Protein AF-H1KVM7-F1 (afdb_monomer_lite)

Sequence (87 aa):
MLAALTALQQADTAFPSGSFAFSNGLEGLVAENPAFDEAALARTVAAALRFRWAETDRVALILAHRAGGAIERLAAIDAAVEAASLA

InterPro domains:
  IPR038277 UreF domain superfamily [G3DSA:1.10.4190.10] (2-87)

Structure (mmCIF, N/CA/C/O backbone):
data_AF-H1KVM7-F1
#
_entry.id   AF-H1KVM7-F1
#
loop_
_atom_site.group_PDB
_atom_site.id
_atom_site.type_symbol
_atom_site.label_atom_id
_atom_site.label_alt_id
_atom_site.label_comp_id
_atom_site.label_asym_id
_atom_site.label_entity_id
_atom_site.label_seq_id
_atom_site.pdbx_PDB_ins_code
_atom_site.Cartn_x
_atom_site.Cartn_y
_atom_site.Cartn_z
_atom_site.occupancy
_atom_site.B_iso_or_equiv
_atom_site.auth_seq_id
_atom_site.auth_comp_id
_atom_site.auth_asym_id
_atom_site.auth_atom_id
_atom_site.pdbx_PDB_model_num
ATOM 1 N N . MET A 1 1 ? -23.791 12.222 0.545 1.00 83.81 1 MET A N 1
ATOM 2 C CA . MET A 1 1 ? -22.858 13.129 -0.161 1.00 83.81 1 MET A CA 1
ATOM 3 C C . MET A 1 1 ? -21.544 13.301 0.593 1.00 83.81 1 MET A C 1
ATOM 5 O O . MET A 1 1 ? -20.514 13.056 -0.014 1.00 83.81 1 MET A O 1
ATOM 9 N N . LEU A 1 2 ? -21.559 13.616 1.898 1.00 95.31 2 LEU A N 1
ATOM 10 C CA . LEU A 1 2 ? -20.332 13.803 2.691 1.00 95.31 2 LEU A CA 1
ATOM 11 C C . LEU A 1 2 ? -19.347 12.624 2.593 1.00 95.31 2 LEU A C 1
ATOM 13 O O . LEU A 1 2 ? -18.201 12.838 2.233 1.00 95.31 2 LEU A O 1
ATOM 17 N N . ALA A 1 3 ? -19.814 11.386 2.784 1.00 93.94 3 ALA A N 1
ATOM 18 C CA . ALA A 1 3 ? -18.959 10.196 2.693 1.00 93.94 3 ALA A CA 1
ATOM 19 C C . ALA A 1 3 ? -18.234 10.045 1.340 1.00 93.94 3 ALA A C 1
ATOM 21 O O . ALA A 1 3 ? -17.088 9.613 1.306 1.00 93.94 3 ALA A O 1
ATOM 22 N N . ALA A 1 4 ? -18.873 10.431 0.229 1.00 95.81 4 ALA A N 1
ATOM 23 C CA . ALA A 1 4 ? -18.256 10.362 -1.095 1.00 95.81 4 ALA A CA 1
ATOM 24 C C . ALA A 1 4 ? -17.173 11.437 -1.269 1.00 95.81 4 ALA A C 1
ATOM 26 O O . ALA A 1 4 ? -16.104 11.152 -1.793 1.00 95.81 4 ALA A O 1
ATOM 27 N N . LEU A 1 5 ? -17.424 12.655 -0.781 1.00 96.94 5 LEU A N 1
ATOM 28 C CA . LEU A 1 5 ? -16.433 13.733 -0.801 1.00 96.94 5 LEU A CA 1
ATOM 29 C C . LEU A 1 5 ? -15.243 13.421 0.112 1.00 96.94 5 LEU A C 1
ATOM 31 O O . LEU A 1 5 ? -14.109 13.674 -0.272 1.00 96.94 5 LEU A O 1
ATOM 35 N N . THR A 1 6 ? -15.481 12.817 1.278 1.00 95.50 6 THR A N 1
ATOM 36 C CA . THR A 1 6 ? -14.410 12.347 2.166 1.00 95.50 6 THR A CA 1
ATOM 37 C C . THR A 1 6 ? -13.577 11.253 1.504 1.00 95.50 6 THR A C 1
ATOM 39 O O . THR A 1 6 ? -12.356 11.327 1.545 1.00 95.50 6 THR A O 1
ATOM 42 N N . ALA A 1 7 ? -14.210 10.284 0.834 1.00 93.38 7 ALA A N 1
ATOM 43 C CA . ALA A 1 7 ? -13.481 9.257 0.093 1.00 93.38 7 ALA A CA 1
ATOM 44 C C . ALA A 1 7 ? -12.600 9.864 -1.013 1.00 93.38 7 ALA A C 1
ATOM 46 O O . ALA A 1 7 ? -11.450 9.461 -1.160 1.00 93.38 7 ALA A O 1
ATOM 47 N N . LEU A 1 8 ? -13.105 10.863 -1.748 1.00 95.00 8 LEU A N 1
ATOM 48 C CA . LEU A 1 8 ? -12.306 11.593 -2.738 1.00 95.00 8 LEU A CA 1
ATOM 49 C C . LEU A 1 8 ? -11.145 12.351 -2.086 1.00 95.00 8 LEU A C 1
ATOM 51 O O . LEU A 1 8 ? -10.027 12.265 -2.574 1.00 95.00 8 LEU A O 1
ATOM 55 N N . GLN A 1 9 ? -11.385 13.033 -0.964 1.00 94.50 9 GLN A N 1
ATOM 56 C CA . GLN A 1 9 ? -10.343 13.752 -0.229 1.00 94.50 9 GLN A CA 1
ATOM 57 C C . GLN A 1 9 ? -9.227 12.816 0.257 1.00 94.50 9 GLN A C 1
ATOM 59 O O . GLN A 1 9 ? -8.061 13.190 0.221 1.00 94.50 9 GLN A O 1
ATOM 64 N N . GLN A 1 10 ? -9.571 11.608 0.708 1.00 91.12 10 GLN A N 1
ATOM 65 C CA . GLN A 1 10 ? -8.593 10.607 1.148 1.00 91.12 10 GLN A CA 1
ATOM 66 C C . GLN A 1 10 ? -7.834 9.955 -0.016 1.00 91.12 10 GLN A C 1
ATOM 68 O O . GLN A 1 10 ? -6.729 9.466 0.187 1.00 91.12 10 GLN A O 1
ATOM 73 N N . ALA A 1 11 ? -8.425 9.921 -1.213 1.00 90.44 11 ALA A N 1
ATOM 74 C CA . ALA A 1 11 ? -7.808 9.371 -2.421 1.00 90.44 11 ALA A CA 1
ATOM 75 C C . ALA A 1 11 ? -6.970 10.401 -3.202 1.00 90.44 11 ALA A C 1
ATOM 77 O O . ALA A 1 11 ? -6.335 10.045 -4.195 1.00 90.44 11 ALA A O 1
ATOM 78 N N . ASP A 1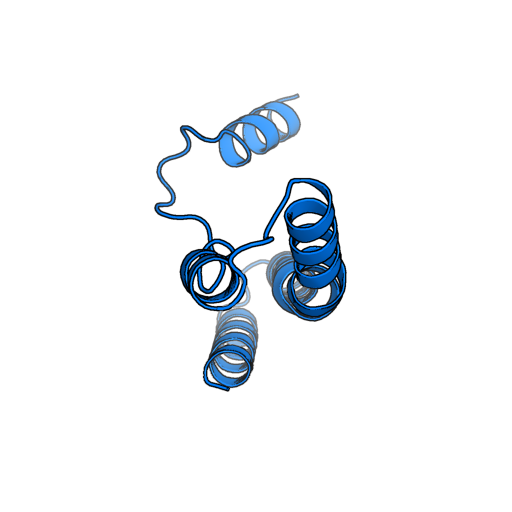 12 ? -6.993 11.668 -2.791 1.00 92.25 12 ASP A N 1
ATOM 79 C CA . ASP A 1 12 ? -6.254 12.745 -3.438 1.00 92.25 12 ASP A CA 1
ATOM 80 C C . ASP A 1 12 ? -4.743 12.581 -3.216 1.00 92.25 12 ASP A C 1
ATOM 82 O O . ASP A 1 12 ? -4.283 12.343 -2.100 1.00 92.25 12 ASP A O 1
ATOM 86 N N . THR A 1 13 ? -3.948 12.763 -4.271 1.00 88.75 13 THR A N 1
ATOM 87 C CA . THR A 1 13 ? -2.479 12.729 -4.193 1.00 88.75 13 THR A CA 1
ATOM 88 C C . THR A 1 13 ? -1.886 13.815 -3.291 1.00 88.75 13 THR A C 1
ATOM 90 O O . THR A 1 13 ? -0.757 13.674 -2.834 1.00 88.75 13 THR A O 1
ATOM 93 N N . ALA A 1 14 ? -2.625 14.898 -3.034 1.0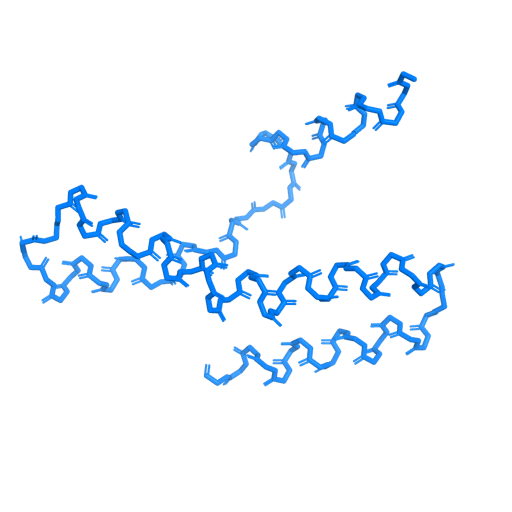0 90.50 14 ALA A N 1
ATOM 94 C CA . ALA A 1 14 ? -2.248 15.953 -2.101 1.00 90.50 14 ALA A CA 1
ATOM 95 C C . ALA A 1 14 ? -2.621 15.633 -0.640 1.00 90.50 14 ALA A C 1
ATOM 97 O O . ALA A 1 14 ? -2.313 16.429 0.253 1.00 90.50 14 ALA A O 1
ATOM 98 N N . PHE A 1 15 ? -3.283 14.500 -0.365 1.00 90.75 15 PHE A N 1
ATOM 99 C CA . PHE A 1 15 ? -3.575 14.078 1.002 1.00 90.75 15 PHE A CA 1
ATOM 100 C C . PHE A 1 15 ? -2.259 13.795 1.753 1.00 90.75 15 PHE A C 1
ATOM 102 O O . PHE A 1 15 ? -1.422 13.038 1.260 1.00 90.75 15 PHE A O 1
ATOM 109 N N . PRO A 1 16 ? -2.031 14.382 2.944 1.00 88.88 16 PRO A N 1
ATOM 110 C CA . PRO A 1 16 ? -0.728 14.354 3.608 1.00 88.88 16 PRO A CA 1
ATOM 111 C C . PRO A 1 16 ? -0.478 13.035 4.364 1.00 88.88 16 PRO A C 1
ATOM 113 O O . PRO A 1 16 ? -0.219 13.040 5.566 1.00 88.88 16 PRO A O 1
ATOM 116 N N . SER A 1 17 ? -0.560 11.894 3.675 1.00 84.50 17 SER A N 1
ATOM 117 C CA . SER A 1 17 ? -0.287 10.561 4.238 1.00 84.50 17 SER A CA 1
ATOM 118 C C . SER A 1 17 ? 1.175 10.118 4.130 1.00 84.50 17 SER A C 1
ATOM 120 O O . SER A 1 17 ? 1.539 9.111 4.731 1.00 84.50 17 SER A O 1
ATOM 122 N N . GLY A 1 18 ? 2.017 10.845 3.387 1.00 77.06 18 GLY A N 1
ATOM 123 C CA . GLY A 1 18 ? 3.409 10.465 3.114 1.00 77.06 18 GLY A CA 1
ATOM 124 C C . GLY A 1 18 ? 3.590 9.721 1.782 1.00 77.06 18 GLY A C 1
ATOM 125 O O . GLY A 1 18 ? 2.742 9.816 0.899 1.00 77.06 18 GLY A O 1
ATOM 126 N N . SER A 1 19 ? 4.726 9.028 1.623 1.00 65.81 19 SER A N 1
ATOM 127 C CA . SER A 1 19 ? 5.092 8.325 0.379 1.00 65.81 19 SER A CA 1
ATOM 128 C C . SER A 1 19 ? 4.226 7.084 0.115 1.00 65.81 19 SER A C 1
ATOM 130 O O . SER A 1 19 ? 3.743 6.438 1.043 1.00 65.81 19 SER A O 1
ATOM 132 N N . PHE A 1 20 ? 4.059 6.728 -1.161 1.00 65.69 20 PHE A N 1
ATOM 133 C CA . PHE A 1 20 ? 3.241 5.598 -1.607 1.00 65.69 20 PHE A CA 1
ATOM 134 C C . PHE A 1 20 ? 3.951 4.252 -1.394 1.00 65.69 20 PHE A C 1
ATOM 136 O O . PHE A 1 20 ? 5.097 4.071 -1.798 1.00 65.69 20 PHE A O 1
ATOM 143 N N . ALA A 1 21 ? 3.235 3.266 -0.844 1.00 64.38 21 ALA A N 1
ATOM 144 C CA . ALA A 1 21 ? 3.763 1.951 -0.453 1.00 64.38 21 ALA A CA 1
ATOM 145 C C . ALA A 1 21 ? 4.256 1.042 -1.608 1.00 64.38 21 ALA A C 1
ATOM 147 O O . ALA A 1 21 ? 4.700 -0.074 -1.359 1.00 64.38 21 ALA A O 1
ATOM 148 N N . PHE A 1 22 ? 4.192 1.497 -2.864 1.00 74.12 22 PHE A N 1
ATOM 149 C CA . PHE A 1 22 ? 4.452 0.679 -4.057 1.00 74.12 22 PHE A CA 1
ATOM 150 C C . PHE A 1 22 ? 5.613 1.169 -4.932 1.00 74.12 22 PHE A C 1
ATOM 152 O O . PHE A 1 22 ? 5.878 0.557 -5.963 1.00 74.12 22 PHE A O 1
ATOM 159 N N . SER A 1 23 ? 6.304 2.255 -4.565 1.00 71.94 23 SER A N 1
ATOM 160 C CA . SER A 1 23 ? 7.488 2.700 -5.319 1.00 71.94 23 SER A CA 1
ATOM 161 C C . SER A 1 23 ? 8.724 1.849 -5.025 1.00 71.94 23 SER A C 1
ATOM 163 O O . SER A 1 23 ? 9.609 1.750 -5.867 1.00 71.94 23 SER A O 1
ATOM 165 N N . ASN A 1 24 ? 8.771 1.207 -3.853 1.00 70.50 24 ASN A N 1
ATOM 166 C CA . ASN A 1 24 ? 9.910 0.408 -3.414 1.00 70.50 24 ASN A CA 1
ATOM 167 C C . ASN A 1 24 ? 10.220 -0.711 -4.420 1.00 70.50 24 ASN A C 1
ATOM 169 O O . ASN A 1 24 ? 9.432 -1.638 -4.600 1.00 70.50 24 ASN A O 1
ATOM 173 N N . GLY A 1 25 ? 11.389 -0.617 -5.055 1.00 82.44 25 GLY A N 1
ATOM 174 C CA . GLY A 1 25 ? 11.909 -1.620 -5.984 1.00 82.44 25 GLY A CA 1
ATOM 175 C C . GLY A 1 25 ? 11.808 -1.234 -7.459 1.00 82.44 25 GLY A C 1
ATOM 176 O O . GLY A 1 25 ? 12.480 -1.863 -8.275 1.00 82.44 25 GLY A O 1
ATOM 177 N N . LEU A 1 26 ? 11.061 -0.183 -7.824 1.00 88.75 26 LEU A N 1
ATOM 178 C CA . LEU A 1 26 ? 10.999 0.269 -9.217 1.00 88.75 26 LEU A CA 1
ATOM 179 C C . LEU A 1 26 ? 12.361 0.782 -9.699 1.00 88.75 26 LEU A C 1
ATOM 181 O O . LEU A 1 26 ? 12.786 0.447 -10.802 1.00 88.75 26 LEU A O 1
ATOM 185 N N . GLU A 1 27 ? 13.071 1.538 -8.859 1.00 90.12 27 GLU A N 1
ATOM 186 C CA . GLU A 1 27 ? 14.417 2.028 -9.159 1.00 90.12 27 GLU A CA 1
ATOM 187 C C . GLU A 1 27 ? 15.398 0.870 -9.381 1.00 90.12 27 GLU A C 1
ATOM 189 O O . GLU A 1 27 ? 16.229 0.936 -10.285 1.00 90.12 27 GLU A O 1
ATOM 194 N N . GLY A 1 28 ? 15.264 -0.215 -8.608 1.00 91.19 28 GLY A N 1
ATOM 195 C CA . GLY A 1 28 ? 16.052 -1.438 -8.775 1.00 91.19 28 GLY A CA 1
ATOM 196 C C . GLY A 1 28 ? 15.761 -2.138 -10.103 1.00 91.19 28 GLY A C 1
ATOM 197 O O . GLY A 1 28 ? 16.684 -2.442 -10.852 1.00 91.19 28 GLY A O 1
ATOM 198 N N . LEU A 1 29 ? 14.481 -2.306 -10.451 1.00 91.88 29 LEU A N 1
ATOM 199 C CA . LEU A 1 29 ? 14.073 -2.913 -11.724 1.00 91.88 29 LEU A CA 1
ATOM 200 C C . LEU A 1 29 ? 14.578 -2.127 -12.942 1.00 91.88 29 LEU A C 1
ATOM 202 O O . LEU A 1 29 ? 14.962 -2.731 -13.943 1.00 91.88 29 LEU A O 1
ATOM 206 N N . VAL A 1 30 ? 14.591 -0.794 -12.867 1.00 93.81 30 VAL A N 1
ATOM 207 C CA . VAL A 1 30 ? 15.151 0.064 -13.924 1.00 93.81 30 VAL A CA 1
ATOM 208 C C . VAL A 1 30 ? 16.674 -0.059 -13.978 1.00 93.81 30 VAL A C 1
ATOM 210 O O . VAL A 1 30 ? 17.240 -0.156 -15.065 1.00 93.81 30 VAL A O 1
ATOM 213 N N . ALA A 1 31 ? 17.345 -0.080 -12.824 1.00 94.00 31 ALA A N 1
ATOM 214 C CA . ALA A 1 31 ? 18.797 -0.219 -12.760 1.00 94.00 31 ALA A CA 1
ATOM 215 C C . ALA A 1 31 ? 19.288 -1.565 -13.328 1.00 94.00 31 ALA A C 1
ATOM 217 O O . ALA A 1 31 ? 20.334 -1.612 -13.976 1.00 94.00 31 ALA A O 1
ATOM 218 N N . GLU A 1 32 ? 18.535 -2.647 -13.116 1.00 94.94 32 GLU A N 1
ATOM 219 C CA . GLU A 1 32 ? 18.875 -3.994 -13.594 1.00 94.94 32 GLU A CA 1
ATOM 220 C C . GLU A 1 32 ? 18.493 -4.242 -15.059 1.00 94.94 32 GLU A C 1
ATOM 222 O O . GLU A 1 32 ? 19.103 -5.083 -15.723 1.00 94.94 32 GLU A O 1
ATOM 227 N N . ASN A 1 33 ? 17.507 -3.511 -15.588 1.00 93.56 33 ASN A N 1
ATOM 228 C CA . ASN A 1 33 ? 17.042 -3.655 -16.963 1.00 93.56 33 ASN A CA 1
ATOM 229 C C . ASN A 1 33 ? 17.177 -2.338 -17.753 1.00 93.56 33 ASN A C 1
ATOM 231 O O . ASN A 1 33 ? 16.246 -1.534 -17.776 1.00 93.56 33 ASN A O 1
ATOM 235 N N . PRO A 1 34 ? 18.270 -2.148 -18.516 1.00 92.31 34 PRO A N 1
ATOM 236 C CA . PRO A 1 34 ? 18.452 -0.977 -19.380 1.00 92.31 34 PRO A CA 1
ATOM 237 C C . PRO A 1 34 ? 17.377 -0.795 -20.465 1.00 92.31 34 PRO A C 1
ATOM 239 O O . PRO A 1 34 ? 17.269 0.285 -21.040 1.00 92.31 34 PRO A O 1
ATOM 242 N N . ALA A 1 35 ? 16.598 -1.839 -20.767 1.00 95.56 35 ALA A N 1
ATOM 243 C CA . ALA A 1 35 ? 15.475 -1.805 -21.701 1.00 95.56 35 ALA A CA 1
ATOM 244 C C . ALA A 1 35 ? 14.115 -1.668 -20.987 1.00 95.56 35 ALA A C 1
ATOM 246 O O . ALA A 1 35 ? 13.081 -2.019 -21.556 1.00 95.56 35 ALA A O 1
ATOM 247 N N . PHE A 1 36 ? 14.096 -1.213 -19.729 1.00 96.38 36 PHE A N 1
ATOM 248 C CA . PHE A 1 36 ? 12.860 -0.966 -18.997 1.00 96.38 36 PHE A CA 1
ATOM 249 C C . PHE A 1 36 ? 12.061 0.156 -19.671 1.00 96.38 36 PHE A C 1
ATOM 251 O O . PHE A 1 36 ? 12.459 1.320 -19.670 1.00 96.38 36 PHE A O 1
ATOM 258 N N . ASP A 1 37 ? 10.926 -0.212 -20.255 1.00 96.12 37 ASP A N 1
ATOM 259 C CA . ASP A 1 37 ? 10.057 0.659 -21.037 1.00 96.12 37 ASP A CA 1
ATOM 260 C C . ASP A 1 37 ? 8.657 0.785 -20.410 1.00 96.12 37 ASP A C 1
ATOM 262 O O . ASP A 1 37 ? 8.365 0.258 -19.333 1.00 96.12 37 ASP A O 1
ATOM 266 N N . GLU A 1 38 ? 7.757 1.491 -21.096 1.00 96.50 38 GLU A N 1
ATOM 267 C CA . GLU A 1 38 ? 6.363 1.653 -20.671 1.00 96.50 38 GLU A CA 1
ATOM 268 C C . GLU A 1 38 ? 5.649 0.304 -20.486 1.00 96.50 38 GLU A C 1
ATOM 270 O O . GLU A 1 38 ? 4.901 0.109 -19.526 1.00 96.50 38 GLU A O 1
ATOM 275 N N . ALA A 1 39 ? 5.908 -0.663 -21.370 1.00 97.12 39 ALA A N 1
ATOM 276 C CA . ALA A 1 39 ? 5.302 -1.983 -21.281 1.00 97.12 39 ALA A CA 1
ATOM 277 C C . ALA A 1 39 ? 5.821 -2.760 -20.060 1.00 97.12 39 ALA A C 1
ATOM 279 O O . ALA A 1 39 ? 5.053 -3.483 -19.418 1.00 97.12 39 ALA A O 1
ATOM 280 N N . ALA A 1 40 ? 7.105 -2.621 -19.721 1.00 95.62 40 ALA A N 1
ATOM 281 C CA . ALA A 1 40 ? 7.681 -3.157 -18.495 1.00 95.62 40 ALA A CA 1
ATOM 282 C C . ALA A 1 40 ? 7.044 -2.517 -17.260 1.00 95.62 40 ALA A C 1
ATOM 284 O O . ALA A 1 40 ? 6.602 -3.250 -16.376 1.00 95.62 40 ALA A O 1
ATOM 285 N N . LEU A 1 41 ? 6.886 -1.189 -17.240 1.00 94.62 41 LEU A N 1
ATOM 286 C CA . LEU A 1 41 ? 6.200 -0.486 -16.156 1.00 94.62 41 LEU A CA 1
ATOM 287 C C . LEU A 1 41 ? 4.763 -0.986 -15.972 1.00 94.62 41 LEU A C 1
ATOM 289 O O . LEU A 1 41 ? 4.369 -1.329 -14.858 1.00 94.62 41 LEU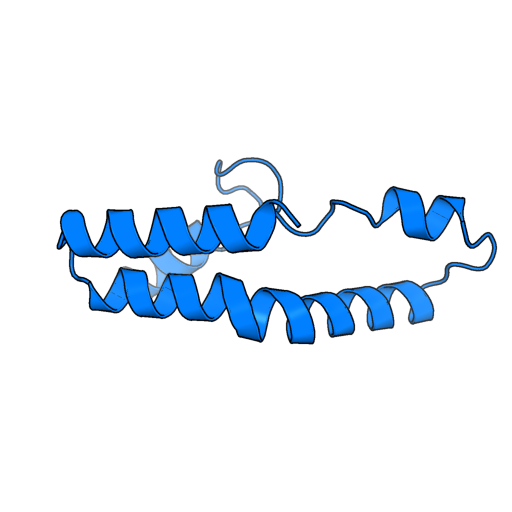 A O 1
ATOM 293 N N . ALA A 1 42 ? 3.993 -1.095 -17.056 1.00 96.00 42 ALA A N 1
ATOM 294 C CA . ALA A 1 42 ? 2.620 -1.589 -17.008 1.00 96.00 42 ALA A CA 1
ATOM 295 C C . ALA A 1 42 ? 2.537 -3.017 -16.439 1.00 96.00 42 ALA A C 1
ATOM 297 O O . ALA A 1 42 ? 1.657 -3.312 -15.625 1.00 96.00 42 ALA A O 1
ATOM 298 N N . ARG A 1 43 ? 3.475 -3.902 -16.812 1.00 95.44 43 ARG A N 1
ATOM 299 C CA . ARG A 1 43 ? 3.567 -5.258 -16.243 1.00 95.44 43 ARG A CA 1
ATOM 300 C C . ARG A 1 43 ? 3.930 -5.234 -14.760 1.00 95.44 43 ARG A C 1
ATOM 302 O O . ARG A 1 43 ? 3.323 -5.981 -13.997 1.00 95.44 43 ARG A O 1
ATOM 309 N N . THR A 1 44 ? 4.863 -4.379 -14.347 1.00 93.69 44 THR A N 1
ATOM 310 C CA . THR A 1 44 ? 5.247 -4.212 -12.936 1.00 93.69 44 THR A CA 1
ATOM 311 C C . THR A 1 44 ? 4.063 -3.737 -12.097 1.00 93.69 44 THR A C 1
ATOM 313 O O . THR A 1 44 ? 3.768 -4.332 -11.063 1.00 93.69 44 THR A O 1
ATOM 316 N N . VAL A 1 45 ? 3.316 -2.735 -12.571 1.00 93.31 45 VAL A N 1
ATOM 317 C CA . VAL A 1 45 ? 2.098 -2.257 -11.898 1.00 93.31 45 VAL A CA 1
ATOM 318 C C . VAL A 1 45 ? 1.047 -3.364 -11.822 1.00 93.31 45 VAL A C 1
ATOM 320 O O . VAL A 1 45 ? 0.479 -3.600 -10.757 1.00 93.31 45 VAL A O 1
ATOM 323 N N . ALA A 1 46 ? 0.808 -4.098 -12.913 1.00 95.44 46 ALA A N 1
ATOM 324 C CA . ALA A 1 46 ? -0.135 -5.215 -12.911 1.00 95.44 46 ALA A CA 1
ATOM 325 C C . ALA A 1 46 ? 0.270 -6.322 -11.920 1.00 95.44 46 ALA A C 1
ATOM 327 O O . ALA A 1 46 ? -0.589 -6.877 -11.230 1.00 95.44 46 ALA A O 1
ATOM 328 N N . ALA A 1 47 ? 1.568 -6.622 -11.816 1.00 93.38 47 ALA A N 1
ATOM 329 C CA . ALA A 1 47 ? 2.099 -7.574 -10.849 1.00 93.38 47 ALA A CA 1
ATOM 330 C C . ALA A 1 47 ? 1.906 -7.078 -9.409 1.00 93.38 47 ALA A C 1
ATOM 332 O O . ALA A 1 47 ? 1.380 -7.824 -8.585 1.00 93.38 47 ALA A O 1
ATOM 333 N N . ALA A 1 48 ? 2.232 -5.816 -9.117 1.00 91.94 48 ALA A N 1
ATOM 334 C CA . ALA A 1 48 ? 2.014 -5.215 -7.800 1.00 91.94 48 ALA A CA 1
ATOM 335 C C . ALA A 1 48 ? 0.529 -5.241 -7.399 1.00 91.94 48 ALA A C 1
ATOM 337 O O . ALA A 1 48 ? 0.183 -5.628 -6.280 1.00 91.94 48 ALA A O 1
ATOM 338 N N . LEU A 1 49 ? -0.370 -4.917 -8.333 1.00 93.38 49 LEU A N 1
ATOM 339 C CA . LEU A 1 49 ? -1.812 -4.981 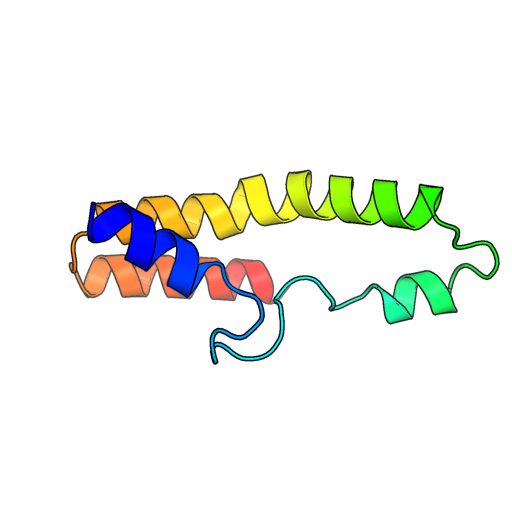-8.101 1.00 93.38 49 LEU A CA 1
ATOM 340 C C . LEU A 1 49 ? -2.293 -6.406 -7.801 1.00 93.38 49 LEU A C 1
ATOM 342 O O . LEU A 1 49 ? -3.154 -6.601 -6.941 1.00 93.38 49 LEU A O 1
ATOM 346 N N . ARG A 1 50 ? -1.756 -7.401 -8.514 1.00 94.19 50 ARG A N 1
ATOM 347 C CA . ARG A 1 50 ? -2.172 -8.800 -8.387 1.00 94.19 50 ARG A CA 1
ATOM 348 C C . ARG A 1 50 ? -1.614 -9.468 -7.136 1.00 94.19 50 ARG A C 1
ATOM 350 O O . ARG A 1 50 ? -2.375 -10.109 -6.428 1.00 94.19 50 ARG A O 1
ATOM 357 N N . PHE A 1 51 ? -0.316 -9.341 -6.898 1.00 90.88 51 PHE A N 1
ATOM 358 C CA . PHE A 1 51 ? 0.391 -10.153 -5.908 1.00 90.88 51 PHE A CA 1
ATOM 359 C C . PHE A 1 51 ? 0.597 -9.444 -4.573 1.00 90.88 51 PHE A C 1
ATOM 361 O O . PHE A 1 51 ? 0.810 -10.111 -3.571 1.00 90.88 51 PHE A O 1
ATOM 368 N N . ARG A 1 52 ? 0.510 -8.108 -4.533 1.00 90.00 52 ARG A N 1
ATOM 369 C CA . ARG A 1 52 ? 0.634 -7.350 -3.284 1.00 90.00 52 ARG A CA 1
ATOM 370 C C . ARG A 1 52 ? -0.696 -6.736 -2.874 1.00 90.00 52 ARG A C 1
ATOM 372 O O . ARG A 1 52 ? -1.293 -7.162 -1.890 1.00 90.00 52 ARG A O 1
ATOM 379 N N . TRP A 1 53 ? -1.230 -5.823 -3.684 1.00 92.50 53 TRP A N 1
ATOM 380 C CA . TRP A 1 53 ? -2.461 -5.112 -3.329 1.00 92.50 53 TRP A CA 1
ATOM 381 C C . TRP A 1 53 ? -3.650 -6.058 -3.118 1.00 92.50 53 TRP A C 1
ATOM 383 O O . TRP A 1 53 ? -4.341 -5.975 -2.103 1.00 92.50 53 TRP A O 1
ATOM 393 N N . ALA A 1 54 ? -3.918 -6.960 -4.068 1.00 94.69 54 ALA A N 1
ATOM 394 C CA . ALA A 1 54 ? -5.101 -7.815 -4.012 1.00 94.69 54 ALA A CA 1
ATOM 395 C C . ALA A 1 54 ? -5.052 -8.862 -2.885 1.00 94.69 54 ALA A C 1
ATOM 397 O O . ALA A 1 54 ? -6.109 -9.197 -2.338 1.00 94.69 54 ALA A O 1
ATOM 398 N N . GLU A 1 55 ? -3.866 -9.374 -2.561 1.00 92.00 55 GLU A N 1
ATOM 399 C CA . GLU A 1 55 ? -3.678 -10.485 -1.620 1.00 92.00 55 GLU A CA 1
ATOM 400 C C . GLU A 1 55 ? -3.323 -10.016 -0.200 1.00 92.00 55 GLU A C 1
ATOM 402 O O . GLU A 1 55 ? -3.639 -10.719 0.758 1.00 92.00 55 GLU A O 1
ATOM 407 N N . THR A 1 56 ? -2.759 -8.813 -0.038 1.00 92.44 56 THR A N 1
ATOM 408 C CA . THR A 1 56 ? -2.330 -8.275 1.262 1.00 92.44 56 THR A CA 1
ATOM 409 C C . THR A 1 56 ? -3.069 -6.987 1.623 1.00 92.44 56 THR A C 1
ATOM 411 O O . THR A 1 56 ? -3.980 -7.026 2.451 1.00 92.44 56 THR A O 1
ATOM 414 N N . ASP A 1 57 ? -2.744 -5.850 0.999 1.00 92.69 57 ASP A N 1
ATOM 415 C CA . ASP A 1 57 ? -3.218 -4.520 1.421 1.00 92.69 57 ASP A CA 1
ATOM 416 C C . ASP A 1 57 ? -4.749 -4.405 1.412 1.00 92.69 57 ASP A C 1
ATOM 418 O O . ASP A 1 57 ? -5.367 -3.959 2.381 1.00 92.69 57 ASP A O 1
ATOM 422 N N . ARG A 1 58 ? -5.395 -4.885 0.341 1.00 95.00 58 ARG A N 1
ATOM 423 C CA . ARG A 1 58 ? -6.859 -4.893 0.227 1.00 95.00 58 ARG A CA 1
ATOM 424 C C . ARG A 1 58 ? -7.502 -5.785 1.285 1.00 95.00 58 ARG A C 1
ATOM 426 O O . ARG A 1 58 ? -8.572 -5.456 1.798 1.00 95.00 58 ARG A O 1
ATOM 433 N N . VAL A 1 59 ? -6.886 -6.926 1.591 1.00 96.50 59 VAL A N 1
ATOM 434 C CA . VAL A 1 59 ? -7.391 -7.858 2.607 1.00 96.50 59 VAL A CA 1
ATOM 435 C C . VAL A 1 59 ? -7.293 -7.213 3.987 1.00 96.50 59 VAL A C 1
ATOM 437 O O . VAL A 1 59 ? -8.298 -7.170 4.698 1.00 96.50 59 VAL A O 1
ATOM 440 N N . ALA A 1 60 ? -6.138 -6.638 4.327 1.00 96.06 60 ALA A N 1
ATOM 441 C CA . ALA A 1 60 ? -5.928 -5.910 5.574 1.00 96.06 60 ALA A CA 1
ATOM 442 C C . ALA A 1 60 ? -6.925 -4.751 5.732 1.00 96.06 60 ALA A C 1
ATOM 444 O O . ALA A 1 60 ? -7.586 -4.654 6.766 1.00 96.06 60 ALA A O 1
ATOM 445 N N . LEU A 1 61 ? -7.132 -3.945 4.683 1.00 94.81 61 LEU A N 1
ATOM 446 C CA . LEU A 1 61 ? -8.106 -2.849 4.666 1.00 94.81 61 LEU A CA 1
ATOM 447 C C . LEU A 1 61 ? -9.533 -3.332 4.968 1.00 94.81 61 LEU A C 1
ATOM 449 O O . LEU A 1 61 ? -10.227 -2.761 5.812 1.00 94.81 61 LEU A O 1
ATOM 453 N N . ILE A 1 62 ? -9.982 -4.401 4.302 1.00 97.56 62 ILE A N 1
ATOM 454 C CA . ILE A 1 62 ? -11.324 -4.964 4.510 1.00 97.56 62 ILE A CA 1
ATOM 455 C C . ILE A 1 62 ? -11.466 -5.527 5.928 1.00 97.56 62 ILE A C 1
ATOM 457 O O . ILE A 1 62 ? -12.505 -5.334 6.567 1.00 97.56 62 ILE A O 1
ATOM 461 N N . LEU A 1 63 ? -10.448 -6.231 6.427 1.00 97.94 63 LEU A N 1
ATOM 462 C CA . LEU A 1 63 ? -10.457 -6.792 7.777 1.00 97.94 63 LEU A CA 1
ATOM 463 C C . LEU A 1 63 ? -10.484 -5.690 8.840 1.00 97.94 63 LEU A C 1
ATOM 465 O O . LEU A 1 63 ? -11.277 -5.787 9.777 1.00 97.94 63 LEU A O 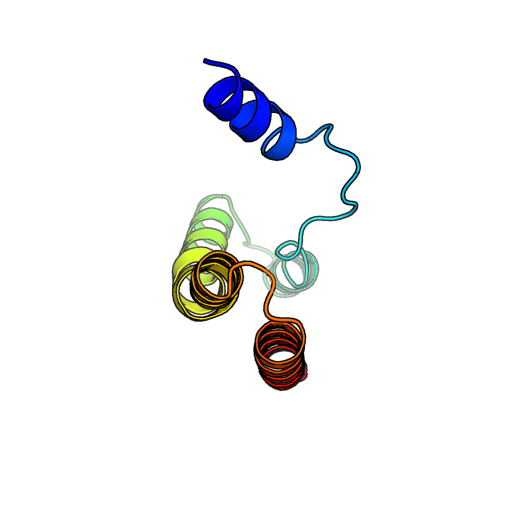1
ATOM 469 N N . ALA A 1 64 ? -9.700 -4.626 8.662 1.00 97.06 64 ALA A N 1
ATOM 470 C CA . ALA A 1 64 ? -9.673 -3.478 9.561 1.00 97.06 64 ALA A CA 1
ATOM 471 C C . ALA A 1 64 ? -11.019 -2.742 9.575 1.00 97.06 64 ALA A C 1
ATOM 473 O O . ALA A 1 64 ? -11.570 -2.480 10.645 1.00 97.06 64 ALA A O 1
ATOM 474 N N . HIS A 1 65 ? -11.617 -2.501 8.402 1.00 96.25 65 HIS A N 1
ATOM 475 C CA . HIS A 1 65 ? -12.956 -1.914 8.308 1.00 96.25 65 HIS A CA 1
ATOM 476 C C . HIS A 1 65 ? -14.002 -2.759 9.055 1.00 96.25 65 HIS A C 1
ATOM 478 O O . HIS A 1 65 ? -14.792 -2.238 9.841 1.00 96.25 65 HIS A O 1
ATOM 484 N N . ARG A 1 66 ? -13.968 -4.087 8.877 1.00 97.75 66 ARG A N 1
ATOM 485 C CA . ARG A 1 66 ? -14.868 -5.034 9.562 1.00 97.75 66 ARG A CA 1
ATOM 486 C C . ARG A 1 66 ? -14.577 -5.206 11.053 1.00 97.75 66 ARG A C 1
ATOM 488 O O . ARG A 1 66 ? -15.426 -5.732 11.772 1.00 97.75 66 ARG A O 1
ATOM 495 N N . ALA A 1 67 ? -13.394 -4.824 11.528 1.00 97.81 67 ALA A N 1
ATOM 496 C CA . ALA A 1 67 ? -13.075 -4.851 12.950 1.00 97.81 67 ALA A CA 1
ATOM 497 C C . ALA A 1 67 ? -13.844 -3.771 13.727 1.00 97.81 67 ALA A C 1
ATOM 499 O O . ALA A 1 67 ? -14.034 -3.930 14.931 1.00 97.81 67 ALA A O 1
ATOM 500 N N . GLY A 1 68 ? -14.313 -2.709 13.056 1.00 94.75 68 GLY A N 1
ATOM 501 C CA . GLY A 1 68 ? -15.230 -1.723 13.635 1.00 94.75 68 GLY A CA 1
ATOM 502 C C . GLY A 1 68 ? -14.691 -1.012 14.881 1.00 94.75 68 GLY A C 1
ATOM 503 O O . GLY A 1 68 ? -15.475 -0.621 15.738 1.00 94.75 68 GLY A O 1
ATOM 504 N N . GLY A 1 69 ? -13.364 -0.888 15.012 1.00 93.44 69 GLY A N 1
ATOM 505 C CA . GLY A 1 69 ? -12.705 -0.272 16.171 1.00 93.44 69 GLY A CA 1
ATOM 506 C C . GLY A 1 69 ? -12.292 -1.236 17.291 1.00 93.44 69 GLY A C 1
ATOM 507 O O . GLY A 1 69 ? -11.769 -0.787 18.305 1.00 93.44 69 GLY A O 1
ATOM 508 N N . ALA A 1 70 ? -12.479 -2.552 17.131 1.00 97.88 70 ALA A N 1
ATOM 509 C CA . ALA A 1 70 ? -11.955 -3.541 18.073 1.00 97.88 70 ALA A CA 1
ATOM 510 C C . ALA A 1 70 ? -10.414 -3.563 18.048 1.00 97.88 70 ALA A C 1
ATOM 512 O O . ALA A 1 70 ? -9.817 -4.222 17.195 1.00 97.88 70 ALA A O 1
ATOM 513 N N . ILE A 1 71 ? -9.786 -2.852 18.990 1.00 97.69 71 ILE A N 1
ATOM 514 C CA . ILE A 1 71 ? -8.333 -2.612 19.036 1.00 97.69 71 ILE A CA 1
ATOM 515 C C . ILE A 1 71 ? -7.521 -3.908 18.984 1.00 97.69 71 ILE A C 1
ATOM 517 O O . ILE A 1 71 ? -6.614 -4.009 18.169 1.00 97.69 71 ILE A O 1
ATOM 521 N N . 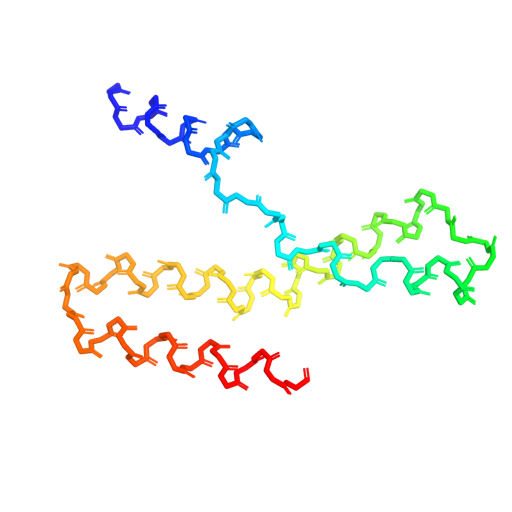GLU A 1 72 ? -7.900 -4.933 19.748 1.00 98.12 72 GLU A N 1
ATOM 522 C CA . GLU A 1 72 ? -7.192 -6.224 19.742 1.00 98.12 72 GLU A CA 1
ATOM 523 C C . GLU A 1 72 ? -7.199 -6.897 18.361 1.00 98.12 72 GLU A C 1
ATOM 525 O O . GLU A 1 72 ? -6.212 -7.487 17.924 1.00 98.12 72 GLU A O 1
ATOM 530 N N . ARG A 1 73 ? -8.309 -6.773 17.622 1.00 97.88 73 ARG A N 1
ATOM 531 C CA . ARG A 1 73 ? -8.403 -7.309 16.257 1.00 97.88 73 ARG A CA 1
ATOM 532 C C . ARG A 1 73 ? -7.564 -6.491 15.284 1.00 97.88 73 ARG A C 1
ATOM 534 O O . ARG A 1 73 ? -6.971 -7.073 14.383 1.00 97.88 73 ARG A O 1
ATOM 541 N N . LEU A 1 74 ? -7.523 -5.170 15.454 1.00 98.12 74 LEU A N 1
ATOM 542 C CA . LEU A 1 74 ? -6.684 -4.288 14.643 1.00 98.12 74 LEU A CA 1
ATOM 543 C C . LEU A 1 74 ? -5.198 -4.581 14.868 1.00 98.12 74 LEU A C 1
ATOM 545 O O . LEU A 1 74 ? -4.480 -4.746 13.890 1.00 98.12 74 LEU A O 1
ATOM 549 N N . ALA A 1 75 ? -4.767 -4.748 16.121 1.00 98.06 75 ALA A N 1
ATOM 550 C CA . ALA A 1 75 ? -3.393 -5.111 16.464 1.00 98.06 75 ALA A CA 1
ATOM 551 C C . ALA A 1 75 ? -2.977 -6.463 15.858 1.00 98.06 75 ALA A C 1
ATOM 553 O O . ALA A 1 75 ? -1.875 -6.599 15.336 1.00 98.06 75 ALA A O 1
ATOM 554 N N . ALA A 1 76 ? -3.872 -7.457 15.863 1.00 98.12 76 ALA A N 1
ATOM 555 C CA . ALA A 1 76 ? -3.599 -8.747 15.230 1.00 98.12 76 ALA A CA 1
ATOM 556 C C . ALA A 1 76 ? -3.455 -8.646 13.698 1.00 98.12 76 ALA A C 1
ATOM 558 O O . ALA A 1 76 ? -2.619 -9.333 13.114 1.00 98.12 76 ALA A O 1
ATOM 559 N N . ILE A 1 77 ? -4.264 -7.803 13.044 1.00 97.62 77 ILE A N 1
ATOM 560 C CA . ILE A 1 77 ? -4.159 -7.549 11.597 1.00 97.62 77 ILE A CA 1
ATOM 561 C C . ILE A 1 77 ? -2.841 -6.836 11.283 1.00 97.62 77 ILE A C 1
ATOM 563 O O . ILE A 1 77 ? -2.139 -7.252 10.368 1.00 97.62 77 ILE A O 1
ATOM 567 N N . ASP A 1 78 ? -2.504 -5.801 12.052 1.00 96.19 78 ASP A N 1
ATOM 568 C CA . ASP A 1 78 ? -1.269 -5.026 11.913 1.00 96.19 78 ASP A CA 1
ATOM 569 C C . ASP A 1 78 ? -0.024 -5.921 12.027 1.00 96.19 78 ASP A C 1
ATOM 571 O O . ASP A 1 78 ? 0.782 -5.986 11.101 1.00 96.19 78 ASP A O 1
ATOM 575 N N . ALA A 1 79 ? 0.053 -6.743 13.079 1.00 96.69 79 ALA A N 1
ATOM 576 C CA . ALA A 1 79 ? 1.149 -7.693 13.268 1.00 96.69 79 ALA A CA 1
ATOM 577 C C . ALA A 1 79 ? 1.270 -8.714 12.120 1.00 96.69 79 ALA A C 1
ATOM 579 O O . ALA A 1 79 ? 2.378 -9.098 11.741 1.00 96.69 79 ALA A O 1
ATOM 580 N N . ALA A 1 80 ? 0.145 -9.160 11.548 1.00 95.81 80 ALA A N 1
ATOM 581 C CA . ALA A 1 80 ? 0.156 -10.071 10.406 1.00 95.81 80 ALA A CA 1
ATOM 582 C C . ALA A 1 80 ? 0.662 -9.393 9.121 1.00 95.81 80 ALA A C 1
ATOM 584 O O . ALA A 1 80 ? 1.381 -10.023 8.344 1.00 95.81 80 ALA A O 1
ATOM 585 N N . VAL A 1 81 ? 0.310 -8.121 8.898 1.00 94.56 81 VAL A N 1
ATOM 586 C CA . VAL A 1 81 ? 0.813 -7.331 7.762 1.00 94.56 81 VAL A CA 1
ATOM 587 C C . VAL A 1 81 ? 2.309 -7.075 7.905 1.00 94.56 81 VAL A C 1
ATOM 589 O O . VAL A 1 81 ? 3.036 -7.248 6.928 1.00 94.56 81 VAL A O 1
ATOM 592 N N . GLU A 1 82 ? 2.774 -6.725 9.103 1.00 93.88 82 GLU A N 1
ATOM 593 C CA . GLU A 1 82 ? 4.197 -6.530 9.391 1.00 93.88 82 GLU A CA 1
ATOM 594 C C . GLU A 1 82 ? 4.986 -7.813 9.103 1.00 93.88 82 GLU A C 1
ATOM 596 O O . GLU A 1 82 ? 5.918 -7.809 8.299 1.00 93.88 82 GLU A O 1
ATOM 601 N N . ALA A 1 83 ? 4.544 -8.953 9.646 1.00 93.94 83 ALA A N 1
ATOM 602 C CA . ALA A 1 83 ? 5.175 -10.247 9.391 1.00 93.94 83 ALA A CA 1
ATOM 603 C C . ALA A 1 83 ? 5.225 -10.606 7.892 1.00 93.94 83 ALA A C 1
ATOM 605 O O . ALA A 1 83 ? 6.217 -11.160 7.426 1.00 93.94 83 ALA A O 1
ATOM 606 N N . ALA A 1 84 ? 4.183 -10.265 7.127 1.00 89.50 84 ALA A N 1
ATOM 607 C CA . ALA A 1 84 ? 4.127 -10.484 5.680 1.00 89.50 84 ALA A CA 1
ATOM 608 C C . ALA A 1 84 ? 4.925 -9.455 4.852 1.00 89.50 84 ALA A C 1
ATOM 610 O O . ALA A 1 84 ? 5.008 -9.590 3.631 1.00 89.50 84 ALA A O 1
ATOM 611 N N . SER A 1 85 ? 5.465 -8.406 5.477 1.00 86.75 85 SER A N 1
ATOM 612 C CA . SER A 1 85 ? 6.220 -7.333 4.811 1.00 86.75 85 SER A CA 1
ATOM 613 C C . SER A 1 85 ? 7.726 -7.392 5.078 1.00 86.75 85 SER A C 1
ATOM 615 O O . SER A 1 85 ? 8.481 -6.718 4.387 1.00 86.75 85 SER A O 1
ATOM 617 N N . LEU A 1 86 ? 8.165 -8.200 6.049 1.00 80.50 86 LEU A N 1
ATOM 618 C CA . LEU A 1 86 ? 9.575 -8.401 6.410 1.00 80.50 86 LEU A CA 1
ATOM 619 C C . LEU A 1 86 ? 10.320 -9.419 5.519 1.00 80.50 86 LEU A C 1
ATOM 621 O O . LEU A 1 86 ? 11.498 -9.679 5.769 1.00 80.50 86 LEU A O 1
ATOM 625 N N . ALA A 1 87 ? 9.643 -10.018 4.534 1.00 52.78 87 ALA A N 1
ATOM 626 C CA . ALA A 1 87 ? 10.188 -11.036 3.631 1.00 52.78 87 ALA A CA 1
ATOM 627 C C . ALA A 1 87 ? 10.607 -10.457 2.274 1.00 52.78 87 ALA A C 1
ATOM 629 O O . ALA A 1 87 ? 9.848 -9.621 1.733 1.00 52.78 87 ALA A O 1
#

Foldseek 3Di:
DVVVVVVVQCVDPPNPPDDDPQPPCPVVVCVVDVPCDPVNVVVSVVCCCPPPVVPQVVVLVVQCVVCVPVVVSNVVSVVVNVVVPVD

pLDDT: mean 91.34, std 8.54, range [52.78, 98.12]

Organism: NCBI:txid882800

Secondary structure (DSSP, 8-state):
-HHHHHHHHHHSTTSSS-S-TT-TTHHHHHHH-TT--HHHHHHHHHHHIIIIIIIIIHHHHHHHHHHTT-HHHHHHHHHHHHHTT--

Radius of gyration: 16.33 Å; chains: 1; bounding box: 42×27×41 Å